Protein AF-A0ABD7GN95-F1 (afdb_monomer_lite)

Structure (mmCIF, N/CA/C/O backbone):
data_AF-A0ABD7GN95-F1
#
_entry.id   AF-A0ABD7GN95-F1
#
loop_
_atom_site.group_PDB
_atom_site.id
_atom_site.type_symbol
_atom_site.label_atom_id
_atom_site.label_alt_id
_atom_site.label_comp_id
_atom_site.label_asym_id
_atom_site.label_entity_id
_atom_site.label_seq_id
_atom_site.pdbx_PDB_ins_code
_atom_site.Cartn_x
_atom_site.Cartn_y
_atom_site.Cartn_z
_atom_site.occupancy
_atom_site.B_iso_or_equiv
_atom_site.auth_seq_id
_atom_site.auth_comp_id
_atom_site.auth_asym_id
_atom_site.auth_atom_id
_atom_site.pdbx_PDB_model_num
ATOM 1 N N . PHE A 1 1 ? -4.712 11.724 -11.485 1.00 87.12 1 PHE A N 1
ATOM 2 C CA . PHE A 1 1 ? -5.924 12.413 -10.978 1.00 87.12 1 PHE A CA 1
ATOM 3 C C . PHE A 1 1 ? -7.105 11.496 -10.624 1.00 87.12 1 PHE A C 1
ATOM 5 O O . PHE A 1 1 ? -8.061 12.008 -10.055 1.00 87.12 1 PHE A O 1
ATOM 12 N N . GLY A 1 2 ? -7.077 10.181 -10.900 1.00 92.88 2 GLY A N 1
ATOM 13 C CA . GLY A 1 2 ? -8.231 9.291 -10.661 1.00 92.88 2 GLY A CA 1
ATOM 14 C C . GLY A 1 2 ? -8.781 9.312 -9.228 1.00 92.88 2 GLY A C 1
ATOM 15 O O . GLY A 1 2 ? -9.974 9.525 -9.051 1.00 92.88 2 GLY A O 1
ATOM 16 N N . VAL A 1 3 ? -7.911 9.204 -8.216 1.00 95.00 3 VAL A N 1
ATOM 17 C CA . VAL A 1 3 ? -8.303 9.210 -6.788 1.00 95.00 3 VAL A CA 1
ATOM 18 C C . VAL A 1 3 ? -9.085 10.478 -6.415 1.00 95.00 3 VAL A C 1
ATOM 20 O O . VAL A 1 3 ? -10.182 10.394 -5.874 1.00 95.00 3 VAL A O 1
ATOM 23 N N . LEU A 1 4 ? -8.581 11.654 -6.801 1.00 94.56 4 LEU A N 1
ATOM 24 C CA . LEU A 1 4 ? -9.250 12.933 -6.528 1.00 94.56 4 LEU A CA 1
ATOM 25 C C . LEU A 1 4 ? -10.574 13.075 -7.291 1.00 94.56 4 LEU A C 1
ATOM 27 O O . LEU A 1 4 ? -11.553 13.576 -6.748 1.00 94.56 4 LEU A O 1
ATOM 31 N N . ARG A 1 5 ? -10.631 12.613 -8.549 1.00 96.38 5 ARG A N 1
ATOM 32 C CA . ARG A 1 5 ? -11.873 12.607 -9.345 1.00 96.38 5 ARG A CA 1
ATOM 33 C C . ARG A 1 5 ? -12.948 11.702 -8.740 1.00 96.38 5 ARG A C 1
ATOM 35 O O . ARG A 1 5 ? -14.124 12.000 -8.902 1.00 96.38 5 ARG A O 1
ATOM 42 N N . ALA A 1 6 ? -12.544 10.640 -8.049 1.00 95.25 6 ALA A N 1
ATOM 43 C CA . ALA A 1 6 ? -13.434 9.733 -7.333 1.00 95.25 6 ALA A CA 1
ATOM 44 C C . ALA A 1 6 ? -13.882 10.270 -5.957 1.00 95.25 6 ALA A C 1
ATOM 46 O O . ALA A 1 6 ? -14.608 9.576 -5.252 1.00 95.25 6 ALA A O 1
ATOM 47 N N . GLY A 1 7 ? -13.460 11.479 -5.557 1.00 96.56 7 GLY A N 1
ATOM 48 C CA . GLY A 1 7 ? -13.791 12.054 -4.248 1.00 96.56 7 GLY A CA 1
ATOM 49 C C . GLY A 1 7 ? -13.054 11.392 -3.079 1.00 96.56 7 GLY A C 1
ATOM 50 O O . GLY A 1 7 ? -13.513 11.472 -1.944 1.00 96.56 7 GLY A O 1
ATOM 51 N N . LEU A 1 8 ? -11.931 10.722 -3.354 1.00 96.38 8 LEU A N 1
ATOM 52 C CA . LEU A 1 8 ? -11.117 10.029 -2.359 1.00 96.38 8 LEU A CA 1
ATOM 53 C C . LEU A 1 8 ? -9.911 10.878 -1.931 1.00 96.38 8 LEU A C 1
ATOM 55 O O . LEU A 1 8 ? -9.449 11.761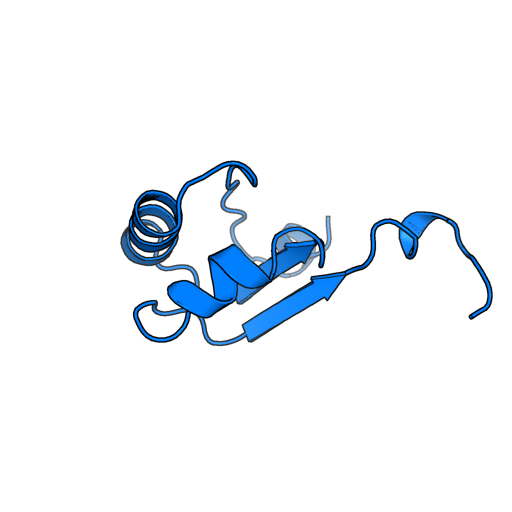 -2.659 1.00 96.38 8 LEU A O 1
ATOM 59 N N . THR A 1 9 ? -9.355 10.546 -0.767 1.00 96.56 9 THR A N 1
ATOM 60 C CA . THR A 1 9 ? -8.122 11.145 -0.238 1.00 96.56 9 THR A CA 1
ATOM 61 C C . THR A 1 9 ? -6.899 10.350 -0.690 1.00 96.56 9 THR A C 1
ATOM 63 O O . THR A 1 9 ? -6.889 9.122 -0.626 1.00 96.56 9 THR A O 1
ATOM 66 N N . VAL A 1 10 ? -5.847 11.047 -1.129 1.00 96.19 10 VAL A N 1
ATOM 67 C CA . VAL A 1 10 ? -4.556 10.436 -1.484 1.00 96.19 10 VAL A CA 1
ATOM 68 C C . VAL A 1 10 ? -3.630 10.460 -0.271 1.00 96.19 10 VAL A C 1
ATOM 70 O O . VAL A 1 10 ? -3.395 11.523 0.300 1.00 96.19 10 VAL A O 1
ATOM 73 N N . VAL A 1 11 ? -3.050 9.309 0.064 1.00 96.69 11 VAL A N 1
ATOM 74 C CA . VAL A 1 11 ? -1.949 9.190 1.028 1.00 96.69 11 VAL A CA 1
ATOM 75 C C . VAL A 1 11 ? -0.696 8.808 0.251 1.00 96.69 11 VAL A C 1
ATOM 77 O O . VAL A 1 11 ? -0.650 7.746 -0.366 1.00 96.69 11 VAL A O 1
ATOM 80 N N . ASN A 1 12 ? 0.310 9.681 0.250 1.00 94.44 12 ASN A N 1
ATOM 81 C CA . ASN A 1 12 ? 1.596 9.365 -0.367 1.00 94.44 12 ASN A CA 1
ATOM 82 C C . ASN A 1 12 ? 2.392 8.429 0.540 1.00 94.44 12 ASN A C 1
ATOM 84 O O . ASN A 1 12 ? 2.506 8.664 1.741 1.00 94.44 12 ASN A O 1
ATOM 88 N N . VAL A 1 13 ? 2.969 7.394 -0.062 1.00 93.88 13 VAL A N 1
ATOM 89 C CA . VAL A 1 13 ? 3.816 6.409 0.612 1.00 93.88 13 VAL A CA 1
ATOM 90 C C . VAL A 1 13 ? 5.151 6.351 -0.119 1.00 93.88 13 VAL A C 1
ATOM 92 O O . VAL A 1 13 ? 5.190 6.390 -1.348 1.00 93.88 13 VAL A O 1
ATOM 95 N N . ASN A 1 14 ? 6.250 6.275 0.630 1.00 94.06 14 ASN A N 1
ATOM 96 C CA . ASN A 1 14 ? 7.566 6.064 0.042 1.00 94.06 14 ASN A CA 1
ATOM 97 C C . ASN A 1 14 ? 7.729 4.573 -0.322 1.00 94.06 14 ASN A C 1
ATOM 99 O O . ASN A 1 14 ? 7.628 3.730 0.571 1.00 94.06 14 ASN A O 1
ATOM 103 N N . PRO A 1 15 ? 8.012 4.227 -1.589 1.00 89.12 15 PRO A N 1
ATOM 104 C CA . PRO A 1 15 ? 8.161 2.833 -2.012 1.00 89.12 15 PRO A CA 1
ATOM 105 C C . PRO A 1 15 ? 9.381 2.121 -1.404 1.00 89.12 15 PRO A C 1
ATOM 107 O O . PRO A 1 15 ? 9.464 0.901 -1.469 1.00 89.12 15 PRO A O 1
ATOM 110 N N . LEU A 1 16 ? 10.320 2.860 -0.805 1.00 92.38 16 LEU A N 1
ATOM 111 C CA . LEU A 1 16 ? 11.516 2.310 -0.158 1.00 92.38 16 LEU A CA 1
ATOM 112 C C . LEU A 1 16 ? 11.332 2.024 1.340 1.00 92.38 16 LEU A C 1
ATOM 114 O O . LEU A 1 16 ? 12.313 1.759 2.033 1.00 92.38 16 LEU A O 1
ATOM 118 N N . TYR A 1 17 ? 10.109 2.118 1.865 1.00 96.06 17 TYR A N 1
ATOM 119 C CA . TYR A 1 17 ? 9.836 1.738 3.248 1.00 96.06 17 TYR A CA 1
ATOM 120 C C . TYR A 1 17 ? 10.083 0.256 3.495 1.00 96.06 17 TYR A C 1
ATOM 122 O O . TYR A 1 17 ? 9.795 -0.603 2.666 1.00 96.06 17 TYR A O 1
ATOM 130 N N . THR A 1 18 ? 10.565 -0.042 4.697 1.00 96.62 18 THR A N 1
ATOM 131 C CA . THR A 1 18 ? 10.555 -1.408 5.213 1.00 96.62 18 THR A CA 1
ATOM 132 C C . THR A 1 18 ? 9.115 -1.870 5.448 1.00 96.62 18 THR A C 1
ATOM 134 O O . THR A 1 18 ? 8.214 -1.057 5.668 1.00 96.62 18 THR A O 1
ATOM 137 N N . ALA A 1 19 ? 8.890 -3.186 5.494 1.00 97.00 19 ALA A N 1
ATOM 138 C CA . ALA A 1 19 ? 7.576 -3.763 5.790 1.00 97.00 19 ALA A CA 1
ATOM 139 C C . ALA A 1 19 ? 6.955 -3.173 7.076 1.00 97.00 19 ALA A C 1
ATOM 141 O O . ALA A 1 19 ? 5.797 -2.759 7.101 1.00 97.00 19 ALA A O 1
ATOM 142 N N . ARG A 1 20 ? 7.742 -3.030 8.149 1.00 97.62 20 ARG A N 1
ATOM 143 C CA . ARG A 1 20 ? 7.252 -2.447 9.406 1.00 97.62 20 ARG A CA 1
ATOM 144 C C . ARG A 1 20 ? 6.752 -1.010 9.222 1.00 97.62 20 ARG A C 1
ATOM 146 O O . ARG A 1 20 ? 5.675 -0.678 9.706 1.00 97.62 20 ARG A O 1
ATOM 153 N N . GLU A 1 21 ? 7.524 -0.167 8.542 1.00 98.00 21 GLU A N 1
ATOM 154 C CA . GLU A 1 21 ? 7.160 1.235 8.293 1.00 98.00 21 GLU A CA 1
ATOM 155 C C . GLU A 1 21 ? 5.925 1.341 7.400 1.00 98.00 21 GLU A C 1
ATOM 157 O O . GLU A 1 21 ? 5.009 2.101 7.712 1.00 98.00 21 GLU A O 1
ATOM 162 N N . LEU A 1 22 ? 5.855 0.521 6.346 1.00 97.81 22 LEU A N 1
ATOM 163 C CA . LEU A 1 22 ? 4.693 0.454 5.469 1.00 97.81 22 LEU A CA 1
ATOM 164 C C . LEU A 1 22 ? 3.432 0.066 6.249 1.00 97.81 22 LEU A C 1
ATOM 166 O O . LEU A 1 22 ? 2.416 0.749 6.146 1.00 97.81 22 LEU A O 1
ATOM 170 N N . LYS A 1 23 ? 3.500 -0.981 7.080 1.00 98.25 23 LYS A N 1
ATOM 171 C CA . LYS A 1 23 ? 2.381 -1.403 7.933 1.00 98.25 23 LYS A CA 1
ATOM 172 C C . LYS A 1 23 ? 1.892 -0.263 8.823 1.00 98.25 23 LYS A C 1
ATOM 174 O O . LYS A 1 23 ? 0.693 0.002 8.862 1.00 98.25 23 LYS A O 1
ATOM 179 N N . HIS A 1 24 ? 2.808 0.422 9.511 1.00 98.06 24 HIS A N 1
ATOM 180 C CA . HIS A 1 24 ? 2.450 1.560 10.358 1.00 98.06 24 HIS A CA 1
ATOM 181 C C . HIS A 1 24 ? 1.749 2.662 9.562 1.00 98.06 24 HIS A C 1
ATOM 183 O O . HIS A 1 24 ? 0.685 3.102 9.982 1.00 98.06 24 HIS A O 1
ATOM 189 N N . GLN A 1 25 ? 2.282 3.042 8.398 1.00 97.69 25 GLN A N 1
ATOM 190 C CA . GLN A 1 25 ? 1.688 4.072 7.543 1.00 97.69 25 GLN A CA 1
ATOM 191 C C . GLN A 1 25 ? 0.270 3.699 7.086 1.00 97.69 25 GLN A C 1
ATOM 193 O O . GLN A 1 25 ? -0.635 4.531 7.125 1.00 97.69 25 GLN A O 1
ATOM 198 N N . LEU A 1 26 ? 0.067 2.451 6.652 1.00 97.94 26 LEU A N 1
ATOM 199 C CA . LEU A 1 26 ? -1.226 1.976 6.151 1.00 97.94 26 LEU A CA 1
ATOM 200 C C . LEU A 1 26 ? -2.288 1.914 7.256 1.00 97.94 26 LEU A C 1
ATOM 202 O O . LEU A 1 26 ? -3.445 2.256 7.010 1.00 97.94 26 LEU A O 1
ATOM 206 N N . VAL A 1 27 ? -1.901 1.493 8.463 1.00 98.19 27 VAL A N 1
ATOM 207 C CA . VAL A 1 27 ? -2.798 1.423 9.624 1.00 98.19 27 VAL A CA 1
ATOM 208 C C . VAL A 1 27 ? -3.129 2.817 10.150 1.00 98.19 27 VAL A C 1
ATOM 210 O O . VAL A 1 27 ? -4.306 3.121 10.324 1.00 98.19 27 VAL A O 1
ATOM 213 N N . ASP A 1 28 ? -2.120 3.664 10.365 1.00 98.06 28 ASP A N 1
ATOM 214 C CA . ASP A 1 28 ? -2.287 5.015 10.919 1.00 98.06 28 ASP A CA 1
ATOM 215 C C . ASP A 1 28 ? -3.163 5.894 10.016 1.00 98.06 28 ASP A C 1
ATOM 217 O O . ASP A 1 28 ? -4.102 6.540 10.476 1.00 98.06 28 ASP A O 1
ATOM 221 N N . ALA A 1 29 ? -2.937 5.829 8.701 1.00 97.25 29 ALA A N 1
ATOM 222 C CA . ALA A 1 29 ? -3.730 6.573 7.730 1.00 97.25 29 ALA A CA 1
ATOM 223 C C . ALA A 1 29 ? -5.070 5.902 7.364 1.00 97.25 29 ALA A C 1
ATOM 225 O O . ALA A 1 29 ? -5.826 6.455 6.562 1.00 97.25 29 ALA A O 1
ATOM 226 N N . GLY A 1 30 ? -5.376 4.716 7.908 1.00 97.06 30 GLY A N 1
ATOM 227 C CA . GLY A 1 30 ? -6.623 3.995 7.631 1.00 97.06 30 GLY A CA 1
ATOM 228 C C . GLY A 1 30 ? -6.823 3.655 6.149 1.00 97.06 30 GLY A C 1
ATOM 229 O O . GLY A 1 30 ? -7.936 3.760 5.627 1.00 97.06 30 GLY A O 1
ATOM 230 N N . VAL A 1 31 ? -5.749 3.288 5.444 1.00 98.06 31 VAL A N 1
ATOM 231 C CA . VAL A 1 31 ? -5.778 3.054 3.994 1.00 98.06 31 VAL A CA 1
ATOM 232 C C . VAL A 1 31 ? -6.644 1.837 3.663 1.00 98.06 31 VAL A C 1
ATOM 234 O O . VAL A 1 31 ? -6.426 0.746 4.176 1.00 98.06 31 VAL A O 1
ATOM 237 N N . THR A 1 32 ? -7.613 2.007 2.761 1.00 97.25 32 THR A N 1
ATOM 238 C CA . THR A 1 32 ? -8.531 0.930 2.335 1.00 97.25 32 THR A CA 1
ATOM 239 C C . THR A 1 32 ? -8.244 0.397 0.931 1.00 97.25 32 THR A C 1
ATOM 241 O O . THR A 1 32 ? -8.659 -0.716 0.605 1.00 97.25 32 THR A O 1
ATOM 244 N N . ALA A 1 33 ? -7.505 1.149 0.114 1.00 97.44 33 ALA A N 1
ATOM 245 C CA . ALA A 1 33 ? -7.042 0.736 -1.205 1.00 97.44 33 ALA A CA 1
ATOM 246 C C . ALA A 1 33 ? -5.599 1.206 -1.426 1.00 97.44 33 ALA A C 1
ATOM 248 O O . ALA A 1 33 ? -5.272 2.353 -1.123 1.00 97.44 33 ALA A O 1
ATOM 249 N N . LEU A 1 34 ? -4.757 0.331 -1.971 1.00 97.00 34 LEU A N 1
ATOM 250 C CA . LEU A 1 34 ? -3.352 0.597 -2.261 1.00 97.00 34 LEU A CA 1
ATOM 251 C C . LEU A 1 34 ? -3.095 0.442 -3.760 1.00 97.00 34 LEU A C 1
ATOM 253 O O . LEU A 1 34 ? -3.444 -0.582 -4.340 1.00 97.00 34 LEU A O 1
ATOM 257 N N . VAL A 1 35 ? -2.468 1.447 -4.370 1.00 95.44 35 VAL A N 1
ATOM 258 C CA . VAL A 1 35 ? -1.930 1.362 -5.734 1.00 95.44 35 VAL A CA 1
ATOM 259 C C . VAL A 1 35 ? -0.415 1.270 -5.623 1.00 95.44 35 VAL A C 1
ATOM 261 O O . VAL A 1 35 ? 0.200 2.147 -5.017 1.00 95.44 35 VAL A O 1
ATOM 264 N N . VAL A 1 36 ? 0.181 0.217 -6.175 1.00 94.62 36 VAL A N 1
ATOM 265 C CA . VAL A 1 36 ? 1.611 -0.077 -6.016 1.00 94.62 36 VAL A CA 1
ATOM 266 C C . VAL A 1 36 ? 2.220 -0.574 -7.323 1.00 94.62 36 VAL A C 1
ATOM 268 O O . VAL A 1 36 ? 1.553 -1.216 -8.124 1.00 94.62 36 VAL A O 1
ATOM 271 N N . VAL A 1 37 ? 3.493 -0.261 -7.551 1.00 92.44 37 VAL A N 1
ATOM 272 C CA . VAL A 1 37 ? 4.242 -0.798 -8.692 1.00 92.44 37 VAL A CA 1
ATOM 273 C C . VAL A 1 37 ? 4.709 -2.216 -8.363 1.00 92.44 37 VAL A C 1
ATOM 275 O O . VAL A 1 37 ? 5.194 -2.435 -7.252 1.00 92.44 37 VAL A O 1
ATOM 278 N N . ASP A 1 38 ? 4.614 -3.149 -9.315 1.00 90.81 38 ASP A N 1
ATOM 279 C CA . ASP A 1 38 ? 4.895 -4.584 -9.105 1.00 90.81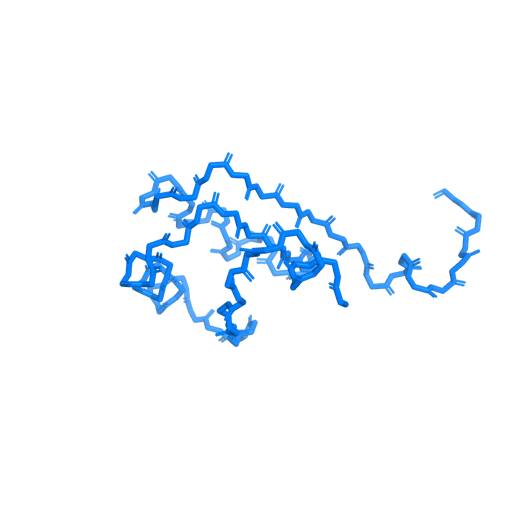 38 ASP A CA 1
ATOM 280 C C . ASP A 1 38 ? 6.243 -4.849 -8.406 1.00 90.81 38 ASP A C 1
ATOM 282 O O . ASP A 1 38 ? 6.341 -5.716 -7.543 1.00 90.81 38 ASP A O 1
ATOM 286 N N . ASN A 1 39 ? 7.267 -4.039 -8.698 1.00 90.69 39 ASN A N 1
ATOM 287 C CA . ASN A 1 39 ? 8.600 -4.096 -8.083 1.00 90.69 39 ASN A CA 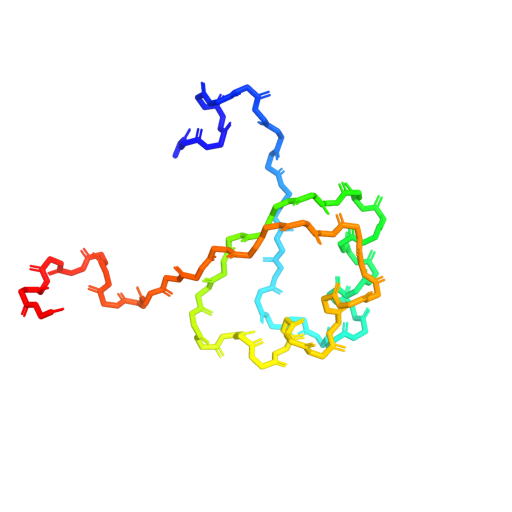1
ATOM 288 C C . ASN A 1 39 ? 8.613 -3.985 -6.544 1.00 90.69 39 ASN A C 1
ATOM 290 O O . ASN A 1 39 ? 9.619 -4.323 -5.927 1.00 90.69 39 ASN A O 1
ATOM 294 N N . PHE A 1 40 ? 7.540 -3.478 -5.933 1.00 90.75 40 PHE A N 1
ATOM 295 C CA . PHE A 1 40 ? 7.403 -3.323 -4.481 1.00 90.75 40 PHE A CA 1
ATOM 296 C C . PHE A 1 40 ? 6.352 -4.273 -3.880 1.00 90.75 40 PHE A C 1
ATOM 298 O O . PHE A 1 40 ? 6.041 -4.168 -2.691 1.00 90.75 40 PHE A O 1
ATOM 305 N N . GLY A 1 41 ? 5.819 -5.207 -4.679 1.00 90.94 41 GLY A N 1
ATOM 306 C CA . GLY A 1 41 ? 4.792 -6.169 -4.272 1.00 90.94 41 GLY A CA 1
ATOM 307 C C . GLY A 1 41 ? 5.203 -7.015 -3.066 1.00 90.94 41 GLY A C 1
ATOM 308 O O . GLY A 1 41 ? 4.437 -7.109 -2.111 1.00 90.94 41 GLY A O 1
ATOM 309 N N . ASP A 1 42 ? 6.442 -7.512 -3.040 1.00 93.56 42 ASP A N 1
ATOM 310 C CA . ASP A 1 42 ? 6.964 -8.364 -1.957 1.00 93.56 42 ASP A CA 1
ATOM 311 C C . ASP A 1 42 ? 6.902 -7.688 -0.578 1.00 93.56 42 ASP A C 1
ATOM 313 O O . ASP A 1 42 ? 6.704 -8.338 0.450 1.00 93.56 42 ASP A O 1
ATOM 317 N N . THR A 1 43 ? 7.081 -6.363 -0.533 1.00 95.25 43 THR A N 1
ATOM 318 C CA . THR A 1 43 ? 7.001 -5.600 0.724 1.00 95.25 43 THR A CA 1
ATOM 319 C C . THR A 1 43 ? 5.550 -5.431 1.170 1.00 95.25 43 THR A C 1
ATOM 321 O O . THR A 1 43 ? 5.261 -5.472 2.365 1.00 95.25 43 THR A O 1
ATOM 324 N N . VAL A 1 44 ? 4.627 -5.271 0.217 1.00 95.50 44 VAL A N 1
ATOM 325 C CA . VAL A 1 44 ? 3.185 -5.189 0.481 1.00 95.50 44 VAL A CA 1
ATOM 326 C C . VAL A 1 44 ? 2.649 -6.532 0.971 1.00 95.50 44 VAL A C 1
ATOM 328 O O . VAL A 1 44 ? 1.917 -6.566 1.957 1.00 95.50 44 VAL A O 1
ATOM 331 N N . GLU A 1 45 ? 3.035 -7.637 0.333 1.00 95.81 45 GLU A N 1
ATOM 332 C CA . GLU A 1 45 ? 2.567 -8.985 0.676 1.00 95.81 45 GLU A CA 1
ATOM 333 C C . GLU A 1 45 ? 2.867 -9.345 2.138 1.00 95.81 45 GLU A C 1
ATOM 335 O O . GL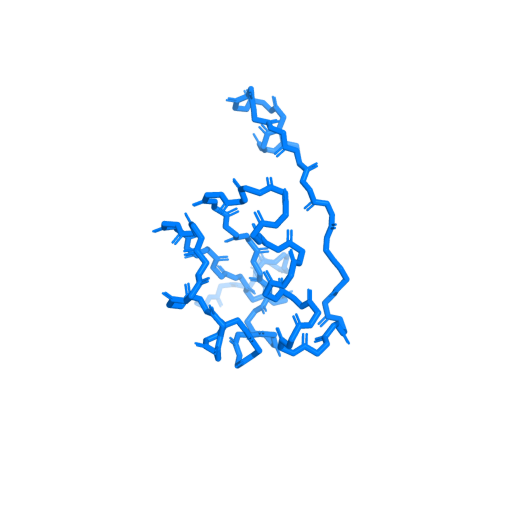U A 1 45 ? 2.010 -9.886 2.835 1.00 95.81 45 GLU A O 1
ATOM 340 N N . GLN A 1 46 ? 4.035 -8.943 2.646 1.00 97.00 46 GLN A N 1
ATOM 341 C CA . GLN A 1 46 ? 4.438 -9.173 4.038 1.00 97.00 46 GLN A CA 1
ATOM 342 C C . GLN A 1 46 ? 3.542 -8.492 5.079 1.00 97.00 46 GLN A C 1
ATOM 344 O O . GLN A 1 46 ? 3.552 -8.893 6.242 1.00 97.00 46 GLN A O 1
ATOM 349 N N . VAL A 1 47 ? 2.817 -7.435 4.702 1.00 96.81 47 VAL A N 1
ATOM 350 C CA . VAL A 1 47 ? 2.108 -6.574 5.663 1.00 96.81 47 VAL A CA 1
ATOM 351 C C . VAL A 1 47 ? 0.607 -6.551 5.456 1.00 96.81 47 VAL A C 1
ATOM 353 O O . VAL A 1 47 ? -0.119 -6.229 6.392 1.00 96.81 47 VAL A O 1
ATOM 356 N N . ILE A 1 48 ? 0.133 -6.871 4.250 1.00 96.31 48 ILE A N 1
ATOM 357 C CA . ILE A 1 48 ? -1.233 -6.572 3.818 1.00 96.31 48 ILE A CA 1
ATOM 358 C C . ILE A 1 48 ? -2.292 -7.204 4.724 1.00 96.31 48 ILE A C 1
ATOM 360 O O . ILE A 1 48 ? -3.277 -6.545 5.056 1.00 96.31 48 ILE A O 1
ATOM 364 N N . ALA A 1 49 ? -2.047 -8.430 5.196 1.00 97.12 49 ALA A N 1
ATOM 365 C CA . ALA A 1 49 ? -2.958 -9.177 6.062 1.00 97.12 49 ALA A CA 1
ATOM 366 C C . ALA A 1 49 ? -3.202 -8.501 7.423 1.00 97.12 49 ALA A C 1
ATOM 368 O O . ALA A 1 49 ? -4.250 -8.708 8.030 1.00 97.12 49 ALA A O 1
ATOM 369 N N . ASP A 1 50 ? -2.271 -7.658 7.875 1.00 97.69 50 ASP A N 1
ATOM 370 C CA . ASP A 1 50 ? -2.351 -6.951 9.153 1.00 97.69 50 ASP A CA 1
ATOM 371 C C . ASP A 1 50 ? -2.753 -5.472 9.000 1.00 97.69 50 ASP A C 1
ATOM 373 O O . ASP A 1 50 ? -2.493 -4.651 9.886 1.00 97.69 50 ASP A O 1
ATOM 377 N N . THR A 1 51 ? -3.330 -5.098 7.858 1.00 98.06 51 THR A N 1
ATOM 378 C CA . THR A 1 51 ? -3.720 -3.716 7.545 1.00 98.06 51 THR A CA 1
ATOM 379 C C . THR A 1 51 ? -5.210 -3.635 7.203 1.00 98.06 51 THR A C 1
ATOM 381 O O . THR A 1 51 ? -5.817 -4.639 6.837 1.00 98.06 51 THR A O 1
ATOM 384 N N . PRO A 1 52 ? -5.835 -2.446 7.275 1.00 97.50 52 PRO A N 1
ATOM 385 C CA . PRO A 1 52 ? -7.229 -2.261 6.859 1.00 97.50 52 PRO A CA 1
ATOM 386 C C . PRO A 1 52 ? -7.437 -2.273 5.331 1.00 97.50 52 PRO A C 1
ATOM 388 O O . PRO A 1 52 ? -8.554 -2.020 4.864 1.00 97.50 52 PRO A O 1
ATOM 391 N N . VAL A 1 53 ? -6.386 -2.538 4.546 1.00 98.12 53 VAL A N 1
ATOM 392 C CA . VAL A 1 53 ? -6.441 -2.509 3.084 1.00 98.12 53 VAL A CA 1
ATOM 393 C C . VAL A 1 53 ? -7.315 -3.650 2.568 1.00 98.12 53 VAL A C 1
ATOM 395 O O . VAL A 1 53 ? -7.142 -4.810 2.926 1.00 98.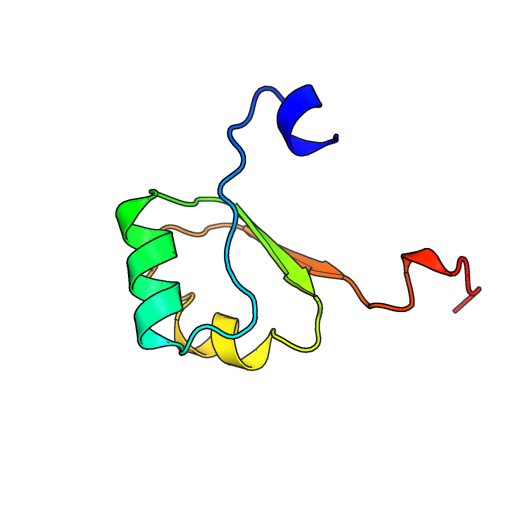12 53 VAL A O 1
ATOM 398 N N . LYS A 1 54 ? -8.257 -3.310 1.688 1.00 97.62 54 LYS A N 1
ATOM 399 C CA . LYS A 1 54 ? -9.218 -4.243 1.079 1.00 97.62 54 LYS A CA 1
ATOM 400 C C . LYS A 1 54 ? -8.917 -4.520 -0.387 1.00 97.62 54 LYS A C 1
ATOM 402 O O . LYS A 1 54 ? -9.307 -5.556 -0.916 1.00 97.62 54 LYS A O 1
ATOM 407 N N . HIS A 1 55 ? -8.254 -3.574 -1.045 1.00 96.75 55 HIS A N 1
ATOM 408 C CA . HIS A 1 55 ? -7.932 -3.645 -2.461 1.00 96.75 55 HIS A CA 1
ATOM 409 C C . HIS A 1 55 ? -6.468 -3.286 -2.678 1.00 96.75 55 HIS A C 1
ATOM 411 O O . HIS A 1 55 ? -6.027 -2.211 -2.275 1.00 96.75 55 HIS A O 1
ATOM 417 N N . VAL A 1 56 ? -5.738 -4.171 -3.347 1.00 95.62 56 VAL A N 1
ATOM 418 C CA . VAL A 1 56 ? -4.397 -3.892 -3.860 1.00 95.62 56 VAL A CA 1
ATOM 419 C C . VAL A 1 56 ? -4.491 -3.891 -5.376 1.00 95.62 56 VAL A C 1
ATOM 421 O O . VAL A 1 56 ? -4.958 -4.856 -5.976 1.00 95.62 56 VAL A O 1
A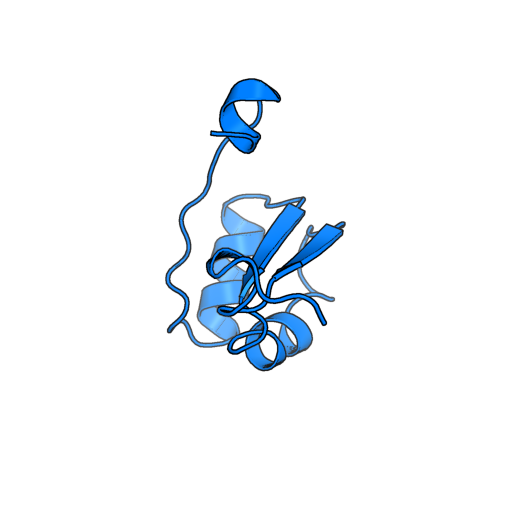TOM 424 N N . ILE A 1 57 ? -4.099 -2.779 -5.978 1.00 94.50 57 ILE A N 1
ATOM 425 C CA . ILE A 1 57 ? -4.029 -2.594 -7.421 1.00 94.50 57 ILE A CA 1
ATOM 426 C C . ILE A 1 57 ? -2.551 -2.503 -7.757 1.00 94.50 57 ILE A C 1
ATOM 428 O O . ILE A 1 57 ? -1.864 -1.602 -7.266 1.00 94.50 57 ILE A O 1
ATOM 432 N N . THR A 1 58 ? -2.066 -3.431 -8.572 1.00 92.00 58 THR A N 1
ATOM 433 C CA . THR A 1 58 ? -0.680 -3.413 -9.026 1.00 92.00 58 THR A CA 1
ATOM 434 C C . THR A 1 58 ? -0.584 -2.865 -10.447 1.00 92.00 58 THR A C 1
ATOM 436 O O . THR A 1 58 ? -1.572 -2.836 -11.185 1.00 92.00 58 THR A O 1
ATOM 439 N N . THR A 1 59 ? 0.580 -2.335 -10.798 1.00 90.06 59 THR A N 1
ATOM 440 C CA . THR A 1 59 ? 0.867 -1.805 -12.132 1.00 90.06 59 THR A CA 1
ATOM 441 C C . THR A 1 59 ? 2.340 -2.004 -12.453 1.00 90.06 59 THR A C 1
ATOM 443 O O . THR A 1 59 ? 3.215 -1.823 -11.599 1.00 90.06 59 THR A O 1
ATOM 446 N N . GLY A 1 60 ? 2.620 -2.359 -13.698 1.00 88.44 60 GLY A N 1
ATOM 447 C CA . GLY A 1 60 ? 3.971 -2.478 -14.205 1.00 88.44 60 GLY A CA 1
ATOM 448 C C . GLY A 1 60 ? 4.532 -1.110 -14.585 1.00 88.44 60 GLY A C 1
ATOM 449 O O . GLY A 1 60 ? 3.833 -0.244 -15.111 1.00 88.44 60 GLY A O 1
ATOM 450 N N . LEU A 1 61 ? 5.845 -0.923 -14.426 1.00 78.31 61 LEU A N 1
ATOM 451 C CA . LEU A 1 61 ? 6.538 0.260 -14.967 1.00 78.31 61 LEU A CA 1
ATOM 452 C C . LEU A 1 61 ? 6.346 0.404 -16.493 1.00 78.31 61 LEU A C 1
ATOM 454 O O . LEU A 1 61 ? 6.417 1.512 -17.024 1.00 78.31 61 LEU A O 1
ATOM 458 N N . GLY A 1 62 ? 6.094 -0.711 -17.190 1.00 75.50 62 GLY A N 1
ATOM 459 C CA . GLY A 1 62 ? 5.829 -0.761 -18.628 1.00 75.50 62 GLY A CA 1
ATOM 460 C C . GLY A 1 62 ? 4.420 -0.326 -19.046 1.00 75.50 62 GLY A C 1
ATOM 461 O O . GLY A 1 62 ? 4.234 0.014 -20.215 1.00 75.50 62 GLY A O 1
ATOM 462 N N . ASP A 1 63 ? 3.455 -0.253 -18.123 1.00 78.12 63 ASP A N 1
ATOM 463 C CA . ASP A 1 63 ? 2.051 0.062 -18.441 1.00 78.12 63 ASP A CA 1
ATOM 464 C C . ASP A 1 63 ? 1.896 1.483 -19.007 1.00 78.12 63 ASP A C 1
ATOM 466 O O . ASP A 1 63 ? 1.022 1.761 -19.828 1.00 78.12 63 ASP A O 1
ATOM 470 N N . LEU A 1 64 ? 2.795 2.391 -18.615 1.00 64.50 64 LEU A N 1
ATOM 471 C CA . LEU A 1 64 ? 2.845 3.768 -19.111 1.00 64.50 64 LEU A CA 1
ATOM 472 C C . LEU A 1 64 ? 3.451 3.890 -20.519 1.00 64.50 64 LEU A C 1
ATOM 474 O O . LEU A 1 64 ? 3.274 4.922 -21.165 1.00 64.50 64 LEU A O 1
ATOM 478 N N . LEU A 1 65 ? 4.160 2.866 -21.004 1.00 65.69 65 LEU A N 1
ATOM 479 C CA . LEU A 1 65 ? 4.891 2.904 -22.276 1.00 65.69 65 LEU A CA 1
ATOM 480 C C . LEU A 1 65 ? 4.062 2.415 -23.478 1.00 65.69 65 LEU A C 1
ATOM 482 O O . LEU A 1 65 ? 4.577 2.378 -24.593 1.00 65.69 65 LEU A O 1
ATOM 486 N N . GLY A 1 66 ? 2.780 2.075 -23.289 1.00 60.16 66 GLY A N 1
ATOM 487 C CA . GLY A 1 66 ? 1.868 1.717 -24.385 1.00 60.16 66 GLY A CA 1
ATOM 488 C C . GLY A 1 66 ? 2.273 0.456 -25.160 1.00 60.16 66 GLY A C 1
ATOM 489 O O . GLY A 1 66 ? 1.852 0.273 -26.305 1.00 60.16 66 GLY A O 1
ATOM 490 N N . GLY A 1 67 ? 3.109 -0.399 -24.568 1.00 54.56 67 GLY A N 1
ATOM 491 C CA . GLY A 1 67 ? 3.527 -1.653 -25.177 1.00 54.56 67 GLY A CA 1
ATOM 492 C C . GLY A 1 67 ? 2.328 -2.579 -25.348 1.00 54.56 67 GLY A C 1
ATOM 493 O O . GLY A 1 67 ? 1.686 -2.953 -24.375 1.00 54.56 67 GLY A O 1
ATOM 494 N N . LYS A 1 68 ? 2.025 -2.956 -26.592 1.00 48.41 68 LYS A N 1
ATOM 495 C CA . LYS A 1 68 ? 1.209 -4.142 -26.864 1.00 48.41 68 LYS A CA 1
ATOM 496 C C . LYS A 1 68 ? 1.901 -5.344 -26.214 1.00 48.41 68 LYS A C 1
ATOM 498 O O . LYS A 1 68 ? 3.024 -5.658 -26.607 1.00 48.41 68 LYS A O 1
ATOM 503 N N . GLY A 1 69 ? 1.224 -5.993 -25.276 1.00 43.94 69 GLY A N 1
ATOM 504 C CA . GLY A 1 69 ? 1.648 -7.229 -24.623 1.00 43.94 69 GLY A CA 1
ATOM 505 C C . GLY A 1 69 ? 0.635 -7.633 -23.578 1.00 43.94 69 GLY A C 1
ATOM 506 O O . GLY A 1 69 ? 0.733 -7.077 -22.470 1.00 43.94 69 GLY A O 1
#

pLDDT: mean 91.18, std 11.92, range [43.94, 98.25]

Radius of gyration: 12.85 Å; chains: 1; bounding box: 25×22×38 Å

Secondary structure (DSSP, 8-state):
-HHHHTTPPP----TT--HHHHHHHHHHTT--EEEEEGGGHHHHHTTGGGSS--EEEEE-TTGGGT---

Sequence (69 aa):
FGVLRAGLTVVNVNPLYTARELKHQLVDAGVTALVVVDNFGDTVEQVIADTPVKHVITTGLGDLLGGKG

InterPro domains:
  IPR000873 AMP-dependent synthetase/ligase domain [PF00501] (1-54)

Foldseek 3Di:
DVQVVVVHDDDDDDLPDALVVVLCSQAVVLPQEAEEEPVSVVSCVVRVVVGNHDYYHYDYPCVVVPDDD

Organism: NCBI:txid1812935